Protein AF-A0A0D9P3M1-F1 (afdb_monomer_lite)

Foldseek 3Di:
DDQDDDLVNQLVDEDEDADCVQADDPVVVDDDDVVVVVPPPSCVRHNHYHYHPDDDGQVVVQDPVDRVVLVVCLQCVFVVQLVVQCPDDPDCDNGLVSVVVVCVVPVVPNPPPVDPPSCSSVSSVVNVVVVVPD

Sequence (134 aa):
MPALKGLEGWREIRVGILDPETFRYDESFQNPVPEAIDQIRIRKLAGAYHPDASLRPTSDFNFAKGNPFVEVMVADFQSDLDKYLEGTQNSVICSAKDLETWNTAHAELALPPEYPNQTLIDRSIAVDKSSDIR

Organism: NCBI:txid1291518

Radius of gyration: 22.38 Å; chains: 1; bounding box: 52×44×53 Å

Structure (mmCIF, N/CA/C/O backbone):
data_AF-A0A0D9P3M1-F1
#
_entry.id   AF-A0A0D9P3M1-F1
#
loop_
_atom_site.group_PDB
_atom_site.id
_atom_site.type_symbol
_atom_site.label_atom_id
_atom_site.label_alt_id
_atom_site.label_comp_id
_atom_site.label_asym_id
_atom_site.label_entity_id
_atom_site.label_seq_id
_atom_site.pdbx_PDB_ins_code
_atom_site.Cartn_x
_atom_site.Cartn_y
_atom_site.Cartn_z
_atom_site.occupancy
_atom_site.B_iso_or_equiv
_atom_site.auth_seq_id
_atom_site.auth_comp_id
_atom_site.auth_asym_id
_atom_site.auth_atom_id
_atom_site.pdbx_PDB_model_num
ATOM 1 N N . MET A 1 1 ? 15.190 -27.105 -22.516 1.00 46.97 1 MET A N 1
ATOM 2 C CA . MET A 1 1 ? 16.319 -26.222 -22.882 1.00 46.97 1 MET A CA 1
ATOM 3 C C . MET A 1 1 ? 17.166 -26.012 -21.635 1.00 46.97 1 MET A C 1
ATOM 5 O O . MET A 1 1 ? 16.562 -25.838 -20.580 1.00 46.97 1 MET A O 1
ATOM 9 N N . PRO A 1 2 ? 18.505 -26.101 -21.691 1.00 51.22 2 PRO A N 1
ATOM 10 C CA . PRO A 1 2 ? 19.327 -25.813 -20.523 1.00 51.22 2 PRO A CA 1
ATOM 11 C C . PRO A 1 2 ? 19.279 -24.309 -20.232 1.00 51.22 2 PRO A C 1
ATOM 13 O O . PRO A 1 2 ? 19.404 -23.503 -21.148 1.00 51.22 2 PRO A O 1
ATOM 16 N N . ALA A 1 3 ? 19.076 -23.930 -18.970 1.00 56.12 3 ALA A N 1
ATOM 17 C CA . ALA A 1 3 ? 19.147 -22.535 -18.553 1.00 56.12 3 ALA A CA 1
ATOM 18 C C . ALA A 1 3 ? 20.594 -22.039 -18.709 1.00 56.12 3 ALA A C 1
ATOM 20 O O . ALA A 1 3 ? 21.489 -22.496 -17.991 1.00 56.12 3 ALA A O 1
ATOM 21 N N . LEU A 1 4 ? 20.830 -21.136 -19.661 1.00 56.78 4 LEU A N 1
ATOM 22 C CA . LEU A 1 4 ? 22.131 -20.505 -19.863 1.00 56.78 4 LEU A CA 1
ATOM 23 C C . LEU A 1 4 ? 22.469 -19.650 -18.631 1.00 56.78 4 LEU A C 1
ATOM 25 O O . LEU A 1 4 ? 21.716 -18.752 -18.256 1.00 56.78 4 LEU A O 1
ATOM 29 N N . LYS A 1 5 ? 23.591 -19.953 -17.970 1.00 67.19 5 LYS A N 1
ATOM 30 C CA . LYS A 1 5 ? 24.098 -19.202 -16.810 1.00 67.19 5 LYS A CA 1
ATOM 31 C C . LYS A 1 5 ? 25.158 -18.194 -17.260 1.00 67.19 5 LYS A C 1
ATOM 33 O O . LYS A 1 5 ? 25.987 -18.501 -18.109 1.00 67.19 5 LYS A O 1
ATOM 38 N N . GLY A 1 6 ? 25.182 -17.017 -16.636 1.00 69.06 6 GLY A N 1
ATOM 39 C CA . GLY A 1 6 ? 26.190 -15.984 -16.904 1.00 69.06 6 GLY A CA 1
ATOM 40 C C . GLY A 1 6 ? 25.878 -15.114 -18.129 1.00 69.06 6 GLY A C 1
ATOM 41 O O . GLY A 1 6 ? 24.731 -15.019 -18.553 1.00 69.06 6 GLY A O 1
ATOM 42 N N . LEU A 1 7 ? 26.898 -14.442 -18.677 1.00 64.94 7 LEU A N 1
ATOM 43 C CA . LEU A 1 7 ? 26.778 -13.441 -19.756 1.00 64.94 7 LEU A CA 1
ATOM 44 C C . LEU A 1 7 ? 26.073 -13.948 -21.026 1.00 64.94 7 LEU A C 1
ATOM 46 O O . LEU A 1 7 ? 25.471 -13.149 -21.737 1.00 64.94 7 LEU A O 1
ATOM 50 N N . GLU A 1 8 ? 26.134 -15.248 -21.317 1.00 71.44 8 GLU A N 1
ATOM 51 C CA . GLU A 1 8 ? 25.485 -15.828 -22.500 1.00 71.44 8 GLU A CA 1
ATOM 52 C C . GLU A 1 8 ? 23.958 -15.818 -22.396 1.00 71.44 8 GLU A C 1
ATOM 54 O O . GLU A 1 8 ? 23.292 -15.477 -23.369 1.00 71.44 8 GLU A O 1
ATOM 59 N N . GLY A 1 9 ? 23.397 -16.069 -21.206 1.00 73.50 9 GLY A N 1
ATOM 60 C CA . GLY A 1 9 ? 21.946 -16.025 -20.994 1.00 73.50 9 GLY A CA 1
ATOM 61 C C . GLY A 1 9 ? 21.353 -14.621 -21.152 1.00 73.50 9 GLY A C 1
ATOM 62 O O . GLY A 1 9 ? 20.211 -14.472 -21.571 1.00 73.50 9 GLY A O 1
ATOM 63 N N . TRP A 1 10 ? 22.140 -13.570 -20.899 1.00 74.31 10 TRP A N 1
ATOM 64 C CA . TRP A 1 10 ? 21.693 -12.182 -21.071 1.00 74.31 10 TRP A CA 1
ATOM 65 C C . TRP A 1 10 ? 21.553 -11.758 -22.539 1.00 74.31 10 TRP A C 1
ATOM 67 O O . TRP A 1 10 ? 20.766 -10.860 -22.843 1.00 74.31 10 TRP A O 1
ATOM 77 N N . ARG A 1 11 ? 22.264 -12.420 -23.463 1.00 74.75 11 ARG A N 1
ATOM 78 C CA . ARG A 1 11 ? 22.211 -12.106 -24.902 1.00 74.75 11 ARG A CA 1
ATOM 79 C C . ARG A 1 11 ? 20.896 -12.516 -25.562 1.00 74.75 11 ARG A C 1
ATOM 81 O O . ARG A 1 11 ? 20.576 -12.002 -26.628 1.00 74.75 11 ARG A O 1
ATOM 88 N N . GLU A 1 12 ? 20.133 -13.407 -24.939 1.00 79.56 12 GLU A N 1
ATOM 89 C CA . GLU A 1 12 ? 18.802 -13.802 -25.413 1.00 79.56 12 GLU A CA 1
ATOM 90 C C . GLU A 1 12 ? 17.692 -12.897 -24.853 1.00 79.56 12 GLU A C 1
ATOM 92 O O . GLU A 1 12 ? 16.583 -12.860 -25.388 1.00 79.56 12 GLU A O 1
ATOM 97 N N . ILE A 1 13 ? 17.990 -12.123 -23.804 1.00 80.00 13 ILE A N 1
ATOM 98 C CA . ILE A 1 13 ? 17.027 -11.244 -23.143 1.00 80.00 13 ILE A CA 1
ATOM 99 C C . ILE A 1 13 ? 16.946 -9.914 -23.891 1.00 80.00 13 ILE A C 1
ATOM 101 O O . ILE A 1 13 ? 17.953 -9.255 -24.173 1.00 80.00 13 ILE A O 1
ATOM 105 N N . ARG A 1 14 ? 15.711 -9.493 -24.168 1.00 81.38 14 ARG A N 1
ATOM 106 C CA . ARG A 1 14 ? 15.396 -8.146 -24.645 1.00 81.38 14 ARG A CA 1
ATOM 107 C C . ARG A 1 14 ? 14.891 -7.328 -23.472 1.00 81.38 14 ARG A C 1
ATOM 109 O O . ARG A 1 14 ? 13.960 -7.747 -22.791 1.00 81.38 14 ARG A O 1
ATOM 116 N N . VAL A 1 15 ? 15.505 -6.175 -23.250 1.00 80.50 15 VAL A N 1
ATOM 117 C CA . VAL A 1 15 ? 15.136 -5.270 -22.162 1.00 80.50 15 VAL A CA 1
ATOM 118 C C . VAL A 1 15 ? 14.534 -4.013 -22.768 1.00 80.50 15 VAL A C 1
ATOM 120 O O . VAL A 1 15 ? 15.187 -3.321 -23.549 1.00 80.50 15 VAL A O 1
ATOM 123 N N . GLY A 1 16 ? 13.284 -3.737 -22.409 1.00 79.19 16 GLY A N 1
ATOM 124 C CA . GLY A 1 16 ? 12.684 -2.417 -22.559 1.00 79.19 16 GLY A CA 1
ATOM 125 C C . GLY A 1 16 ? 12.855 -1.649 -21.257 1.00 79.19 16 GLY A C 1
ATOM 126 O O . GLY A 1 16 ? 12.628 -2.219 -20.189 1.00 79.19 16 GLY A O 1
ATOM 127 N N . ILE A 1 17 ? 13.267 -0.389 -21.338 1.00 77.31 17 ILE A N 1
ATOM 128 C CA . ILE A 1 17 ? 13.195 0.522 -20.193 1.00 77.31 17 ILE A CA 1
ATOM 129 C C . ILE A 1 17 ? 12.002 1.454 -20.369 1.00 77.31 17 ILE A C 1
ATOM 131 O O . ILE A 1 17 ? 11.644 1.813 -21.490 1.00 77.31 17 ILE A O 1
ATOM 135 N N . LEU A 1 18 ? 11.388 1.819 -19.253 1.00 76.31 18 LEU A N 1
ATOM 136 C CA . LEU A 1 18 ? 10.368 2.854 -19.215 1.00 76.31 18 LEU A CA 1
ATOM 137 C C . LEU A 1 18 ? 11.043 4.197 -18.969 1.00 76.31 18 LEU A C 1
ATOM 139 O O . LEU A 1 18 ? 12.057 4.253 -18.272 1.00 76.31 18 LEU A O 1
ATOM 143 N N . ASP A 1 19 ? 10.475 5.253 -19.542 1.00 73.69 19 ASP A N 1
ATOM 144 C CA . ASP A 1 19 ? 10.887 6.618 -19.234 1.00 73.69 19 ASP A CA 1
ATOM 145 C C . ASP A 1 19 ? 10.606 6.894 -17.743 1.00 73.69 19 ASP A C 1
ATOM 147 O O . ASP A 1 19 ? 9.440 6.835 -17.334 1.00 73.69 19 ASP A O 1
ATOM 151 N N . PRO A 1 20 ? 11.637 7.161 -16.921 1.00 71.31 20 PRO A N 1
ATOM 152 C CA . PRO A 1 20 ? 11.475 7.374 -15.488 1.00 71.31 20 PRO A CA 1
ATOM 153 C C . PRO A 1 20 ? 10.695 8.650 -15.153 1.00 71.31 20 PRO A C 1
ATOM 155 O O . PRO A 1 20 ? 10.141 8.732 -14.061 1.00 71.31 20 PRO A O 1
ATOM 158 N N . GLU A 1 21 ? 10.596 9.620 -16.066 1.00 73.19 21 GLU A N 1
ATOM 159 C CA . GLU A 1 21 ? 9.764 10.810 -15.855 1.00 73.19 21 GLU A CA 1
ATOM 160 C C . GLU A 1 21 ? 8.285 10.527 -16.131 1.00 73.19 21 GLU A C 1
ATOM 162 O O . GLU A 1 21 ? 7.405 11.040 -15.438 1.00 73.19 21 GLU A O 1
ATOM 167 N N . THR A 1 22 ? 8.002 9.666 -17.111 1.00 73.06 22 THR A N 1
ATOM 168 C CA . THR A 1 22 ? 6.633 9.273 -17.475 1.00 73.06 22 THR A CA 1
ATOM 169 C C . THR A 1 22 ? 6.074 8.186 -16.547 1.00 73.06 22 THR A C 1
ATOM 171 O O . THR A 1 22 ? 4.902 8.228 -16.171 1.00 73.06 22 THR A O 1
ATOM 174 N N . PHE A 1 23 ? 6.893 7.207 -16.158 1.00 75.00 23 PHE A N 1
ATOM 175 C CA . PHE A 1 23 ? 6.496 6.031 -15.374 1.00 75.00 23 PHE A CA 1
ATOM 176 C C . PHE A 1 23 ? 7.059 6.083 -13.953 1.00 75.00 23 PHE A C 1
ATOM 178 O O . PHE A 1 23 ? 7.787 5.190 -13.515 1.00 75.00 23 PHE A O 1
ATOM 185 N N . ARG A 1 24 ? 6.689 7.134 -13.220 1.00 73.19 24 ARG A N 1
ATOM 186 C CA . ARG A 1 24 ? 7.020 7.320 -11.803 1.00 73.19 24 ARG A CA 1
ATOM 187 C C . ARG A 1 24 ? 5.804 7.097 -10.909 1.00 73.19 24 ARG A C 1
ATOM 189 O O . ARG A 1 24 ? 4.681 7.448 -11.271 1.00 73.19 24 ARG A O 1
ATOM 196 N N . TYR A 1 25 ? 6.037 6.522 -9.731 1.00 72.94 25 TYR A N 1
ATOM 197 C CA . TYR A 1 25 ? 5.054 6.552 -8.648 1.00 72.94 25 TYR A CA 1
ATOM 198 C C . TYR A 1 25 ? 4.851 7.991 -8.151 1.00 72.94 25 TYR A C 1
ATOM 200 O O . TYR A 1 25 ? 5.632 8.889 -8.465 1.00 72.94 25 TYR A O 1
ATOM 208 N N . ASP A 1 26 ? 3.817 8.218 -7.347 1.00 74.44 26 ASP A N 1
ATOM 209 C CA . ASP A 1 26 ? 3.688 9.487 -6.631 1.00 74.44 26 ASP A CA 1
ATOM 210 C C . ASP A 1 26 ? 4.923 9.729 -5.741 1.00 74.44 26 ASP A C 1
ATOM 212 O O . ASP A 1 26 ? 5.482 8.781 -5.180 1.00 74.44 26 ASP A O 1
ATOM 216 N N . GLU A 1 27 ? 5.371 10.983 -5.638 1.00 75.50 27 GLU A N 1
ATOM 217 C CA . GLU A 1 27 ? 6.570 11.356 -4.874 1.00 75.50 27 GLU A CA 1
ATOM 218 C C . GLU A 1 27 ? 6.459 10.956 -3.397 1.00 75.50 27 GLU A C 1
ATOM 220 O O . GLU A 1 27 ? 7.463 10.601 -2.785 1.00 75.50 27 GLU A O 1
ATOM 225 N N . SER A 1 28 ? 5.245 10.910 -2.840 1.00 73.94 28 SER A N 1
ATOM 226 C CA . SER A 1 28 ? 5.012 10.460 -1.462 1.00 73.94 28 SER A CA 1
ATOM 227 C C . SER A 1 28 ? 5.378 8.992 -1.210 1.00 73.94 28 SER A C 1
ATOM 229 O O . SER A 1 28 ? 5.626 8.621 -0.063 1.00 73.94 28 SER A O 1
ATOM 231 N N . PHE A 1 29 ? 5.457 8.157 -2.253 1.00 73.38 29 PHE A N 1
ATOM 232 C CA . PHE A 1 29 ? 5.862 6.749 -2.156 1.00 73.38 29 PHE A CA 1
ATOM 233 C C . PHE A 1 29 ? 7.331 6.516 -2.512 1.00 73.38 29 PHE A C 1
ATOM 235 O O . PHE A 1 29 ? 7.776 5.367 -2.566 1.00 73.38 29 PHE A O 1
ATOM 242 N N . GLN A 1 30 ? 8.090 7.574 -2.793 1.00 77.38 30 GLN A N 1
ATOM 243 C CA . GLN A 1 30 ? 9.448 7.448 -3.293 1.00 77.38 30 GLN A CA 1
ATOM 244 C C . GLN A 1 30 ? 10.450 8.178 -2.411 1.00 77.38 30 GLN A C 1
ATOM 246 O O . GLN A 1 30 ? 10.229 9.291 -1.950 1.00 77.38 30 GLN A O 1
ATOM 251 N N . ASN A 1 31 ? 11.615 7.558 -2.252 1.00 81.25 31 ASN A N 1
ATOM 252 C CA . ASN A 1 31 ? 12.823 8.249 -1.834 1.00 81.25 31 ASN A CA 1
ATOM 253 C C . ASN A 1 31 ? 13.864 8.068 -2.948 1.00 81.25 31 ASN A C 1
ATOM 255 O O . ASN A 1 31 ? 14.562 7.048 -2.956 1.00 81.25 31 ASN A O 1
ATOM 259 N N . PRO A 1 32 ? 13.899 8.963 -3.954 1.00 71.00 32 PRO A N 1
ATOM 260 C CA . PRO A 1 32 ? 14.758 8.786 -5.114 1.00 71.00 32 PRO A CA 1
ATOM 261 C C . PRO A 1 32 ? 16.230 8.791 -4.697 1.00 71.00 32 PRO A C 1
ATOM 263 O O . PRO A 1 32 ? 16.673 9.635 -3.922 1.00 71.00 32 PRO A O 1
ATOM 266 N N . VAL A 1 33 ? 16.994 7.847 -5.246 1.00 82.12 33 VAL A N 1
ATOM 267 C CA . VAL A 1 33 ? 18.449 7.758 -5.070 1.00 82.12 33 VAL A CA 1
ATOM 268 C C . VAL A 1 33 ? 19.089 8.033 -6.432 1.00 82.12 33 VAL A C 1
ATOM 270 O O . VAL A 1 33 ? 19.163 7.108 -7.250 1.00 82.12 33 VAL A O 1
ATOM 273 N N . PRO A 1 34 ? 19.511 9.281 -6.720 1.00 74.19 34 PRO A N 1
ATOM 274 C CA . PRO A 1 34 ? 20.015 9.676 -8.038 1.00 74.19 34 PRO A CA 1
ATOM 275 C C . PRO A 1 34 ? 21.147 8.777 -8.540 1.00 74.19 34 PRO A C 1
ATOM 277 O O . PRO A 1 34 ? 21.153 8.350 -9.692 1.00 74.19 34 PRO A O 1
ATOM 280 N N . GLU A 1 35 ? 22.052 8.377 -7.646 1.00 76.38 35 GLU A N 1
ATOM 281 C CA . GLU A 1 35 ? 23.187 7.519 -7.974 1.00 76.38 35 GLU A CA 1
ATOM 282 C C . GLU A 1 35 ? 22.753 6.115 -8.409 1.00 76.38 35 GLU A C 1
ATOM 284 O O . GLU A 1 35 ? 23.432 5.486 -9.221 1.00 76.38 35 GLU A O 1
ATOM 289 N N . ALA A 1 36 ? 21.639 5.605 -7.875 1.00 71.75 36 ALA A N 1
ATOM 290 C CA . ALA A 1 36 ? 21.092 4.307 -8.258 1.00 71.75 36 ALA A CA 1
ATOM 291 C C . ALA A 1 36 ? 20.390 4.377 -9.620 1.00 71.75 36 ALA A C 1
ATOM 293 O O . ALA A 1 36 ? 20.525 3.448 -10.418 1.00 71.75 36 ALA A O 1
ATOM 294 N N . ILE A 1 37 ? 19.703 5.489 -9.900 1.00 68.69 37 ILE A N 1
ATOM 295 C CA . ILE A 1 37 ? 19.045 5.761 -11.186 1.00 68.69 37 ILE A CA 1
ATOM 296 C C . ILE A 1 37 ? 20.100 5.839 -12.302 1.00 68.69 37 ILE A C 1
ATOM 298 O O . ILE A 1 37 ? 19.977 5.153 -13.320 1.00 68.69 37 ILE A O 1
ATOM 302 N N . ASP A 1 38 ? 21.204 6.551 -12.063 1.00 67.50 38 ASP A N 1
ATOM 303 C CA . ASP A 1 38 ? 22.323 6.667 -13.008 1.00 67.50 38 ASP A CA 1
ATOM 304 C C . ASP A 1 38 ? 23.083 5.343 -13.220 1.00 67.50 38 ASP A C 1
ATOM 306 O O . ASP A 1 38 ? 23.691 5.103 -14.271 1.00 67.50 38 ASP A O 1
ATOM 310 N N . GLN A 1 39 ? 23.064 4.448 -12.227 1.00 67.31 39 GLN A N 1
ATOM 311 C CA . GLN A 1 39 ? 23.778 3.170 -12.259 1.00 67.31 39 GLN A CA 1
ATOM 312 C C . GLN A 1 39 ? 23.013 2.020 -12.915 1.00 67.31 39 GLN A C 1
ATOM 314 O O . GLN A 1 39 ? 23.558 0.910 -12.957 1.00 67.31 39 GLN A O 1
ATOM 319 N N . ILE A 1 40 ? 21.820 2.240 -13.482 1.00 64.69 40 ILE A N 1
ATOM 320 C CA . ILE A 1 40 ? 21.090 1.214 -14.246 1.00 64.69 40 ILE A CA 1
ATOM 321 C C . ILE A 1 40 ? 21.888 0.865 -15.522 1.00 64.69 40 ILE A C 1
ATOM 323 O O . ILE A 1 40 ? 21.676 1.343 -16.633 1.00 64.69 40 ILE A O 1
ATOM 327 N N . ARG A 1 41 ? 22.876 -0.018 -15.346 1.00 54.38 41 ARG A N 1
ATOM 328 C CA . ARG A 1 41 ? 23.892 -0.447 -16.320 1.00 54.38 41 ARG A CA 1
ATOM 329 C C . ARG A 1 41 ? 23.444 -1.642 -17.170 1.00 54.38 41 ARG A C 1
ATOM 331 O O . ARG A 1 41 ? 24.266 -2.251 -17.855 1.00 54.38 41 ARG A O 1
ATOM 338 N N . ILE A 1 42 ? 22.149 -1.969 -17.166 1.00 60.84 42 ILE A N 1
ATOM 339 C CA . ILE A 1 42 ? 21.580 -3.133 -17.873 1.00 60.84 42 ILE A CA 1
ATOM 340 C C . ILE A 1 42 ? 21.753 -3.016 -19.399 1.00 60.84 42 ILE A C 1
ATOM 342 O O . ILE A 1 42 ? 21.884 -4.032 -20.083 1.00 60.84 42 ILE A O 1
ATOM 346 N N . ARG A 1 43 ? 21.893 -1.789 -19.928 1.00 59.88 43 ARG A N 1
ATOM 347 C CA . ARG A 1 43 ? 22.161 -1.513 -21.352 1.00 59.88 43 ARG A CA 1
ATOM 348 C C . ARG A 1 43 ? 23.324 -2.320 -21.939 1.00 59.88 43 ARG A C 1
ATOM 350 O O . ARG A 1 43 ? 23.301 -2.630 -23.122 1.00 59.88 43 ARG A O 1
ATOM 357 N N . LYS A 1 44 ? 24.350 -2.643 -21.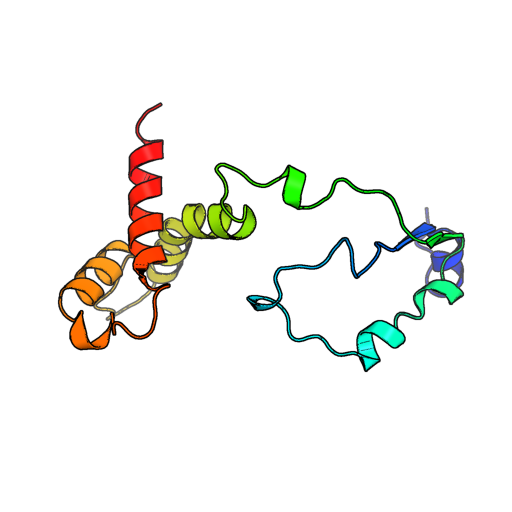142 1.00 60.94 44 LYS A N 1
ATOM 358 C CA . LYS A 1 44 ? 25.549 -3.356 -21.621 1.00 60.94 44 LYS A CA 1
ATOM 359 C C . LYS A 1 44 ? 25.409 -4.881 -21.624 1.00 60.94 44 LYS A C 1
ATOM 361 O O . LYS A 1 44 ? 26.274 -5.548 -22.183 1.00 60.94 44 LYS A O 1
ATOM 366 N N . LEU A 1 45 ? 24.379 -5.420 -20.973 1.00 63.62 45 LEU A N 1
ATOM 367 C CA . LEU A 1 45 ? 24.210 -6.861 -20.769 1.00 63.62 45 LEU A CA 1
ATOM 368 C C . LEU A 1 45 ? 23.157 -7.465 -21.705 1.00 63.62 45 LEU A C 1
ATOM 370 O O . LEU A 1 45 ? 23.333 -8.595 -22.149 1.00 63.62 45 LEU A O 1
ATOM 374 N N . ALA A 1 46 ? 22.095 -6.723 -22.022 1.00 67.38 46 ALA A N 1
ATOM 375 C CA . ALA A 1 46 ? 20.994 -7.217 -22.845 1.00 67.38 46 ALA A CA 1
ATOM 376 C C . ALA A 1 46 ? 21.392 -7.421 -24.318 1.00 67.38 46 ALA A C 1
ATOM 378 O O . ALA A 1 46 ? 22.125 -6.612 -24.892 1.00 67.38 46 ALA A O 1
ATOM 379 N N . GLY A 1 47 ? 20.850 -8.463 -24.954 1.00 63.22 47 GLY A N 1
ATOM 380 C CA . GLY A 1 47 ? 21.011 -8.694 -26.395 1.00 63.22 47 GLY A CA 1
ATOM 381 C C . GLY A 1 47 ? 20.323 -7.639 -27.264 1.00 63.22 47 GLY A C 1
ATOM 382 O O . GLY A 1 47 ? 20.794 -7.332 -28.357 1.00 63.22 47 GLY A O 1
ATOM 383 N N . ALA A 1 48 ? 19.236 -7.048 -26.762 1.00 71.19 48 ALA A N 1
ATOM 384 C CA . ALA A 1 48 ? 18.606 -5.867 -27.340 1.00 71.19 48 ALA A CA 1
ATOM 385 C C . ALA A 1 48 ? 18.117 -4.930 -26.231 1.00 71.19 48 ALA A C 1
ATOM 387 O O . ALA A 1 48 ? 17.548 -5.376 -25.232 1.00 71.19 48 ALA A O 1
ATOM 388 N N . TYR A 1 49 ? 18.335 -3.632 -26.435 1.00 72.56 49 TYR A N 1
ATOM 389 C CA . TYR A 1 49 ? 17.947 -2.569 -25.518 1.00 72.56 49 TYR A CA 1
ATOM 390 C C . TYR A 1 49 ? 17.004 -1.606 -26.233 1.00 72.56 49 TYR A C 1
ATOM 392 O O . TYR A 1 49 ? 17.389 -0.990 -27.229 1.00 72.56 49 TYR A O 1
ATOM 400 N N . HIS A 1 50 ? 15.786 -1.484 -25.720 1.00 78.62 50 HIS A N 1
ATOM 401 C CA . HIS A 1 50 ? 14.764 -0.597 -26.256 1.00 78.62 50 HIS A CA 1
ATOM 402 C C . HIS A 1 50 ? 14.515 0.531 -25.249 1.00 78.62 50 HIS A C 1
ATOM 404 O O . HIS A 1 50 ? 13.908 0.273 -24.205 1.00 78.62 50 HIS A O 1
ATOM 410 N N . PRO A 1 51 ? 15.022 1.752 -25.506 1.00 72.44 51 PRO A N 1
ATOM 411 C CA . PRO A 1 51 ? 14.637 2.903 -24.706 1.00 72.44 51 PRO A CA 1
ATOM 412 C C . PRO A 1 51 ? 13.150 3.214 -24.914 1.00 72.44 51 PRO A C 1
ATOM 414 O O . PRO A 1 51 ? 12.605 2.914 -25.978 1.00 72.44 51 PRO A O 1
ATOM 417 N N . ASP A 1 52 ? 12.528 3.804 -23.897 1.00 70.31 52 ASP A N 1
ATOM 418 C CA . ASP A 1 52 ? 11.192 4.405 -23.963 1.00 70.31 52 ASP A CA 1
ATOM 419 C C . ASP A 1 52 ? 10.112 3.444 -24.473 1.00 70.31 52 ASP A C 1
ATOM 421 O O . ASP A 1 52 ? 9.332 3.744 -25.382 1.00 70.31 52 ASP A O 1
ATOM 425 N N . ALA A 1 53 ? 10.073 2.244 -23.889 1.00 78.88 53 ALA A N 1
ATOM 426 C CA . ALA A 1 53 ? 9.031 1.277 -24.189 1.00 78.88 53 ALA A CA 1
ATOM 427 C C . ALA A 1 53 ? 7.656 1.896 -23.891 1.00 78.88 53 ALA A C 1
ATOM 429 O O . ALA A 1 53 ? 7.345 2.262 -22.759 1.00 78.88 53 ALA A O 1
ATOM 430 N N . SER A 1 54 ? 6.828 2.015 -24.929 1.00 78.56 54 SER A N 1
ATOM 431 C CA . SER A 1 54 ? 5.495 2.593 -24.800 1.00 78.56 54 SER A CA 1
ATOM 432 C C . SER A 1 54 ? 4.574 1.606 -24.083 1.00 78.56 54 SER A C 1
ATOM 434 O O . SER A 1 54 ? 4.156 0.595 -24.650 1.00 78.56 54 SER A O 1
ATOM 436 N N . LEU A 1 55 ? 4.279 1.898 -22.819 1.00 80.94 55 LEU A N 1
ATOM 437 C CA . LEU A 1 55 ? 3.205 1.269 -22.056 1.00 80.94 55 LEU A CA 1
ATOM 438 C C . LEU A 1 55 ? 2.051 2.257 -21.863 1.00 80.94 55 LEU A C 1
ATOM 440 O O . LEU A 1 55 ? 2.192 3.461 -22.077 1.00 80.94 55 LEU A O 1
ATOM 444 N N . ARG A 1 56 ? 0.893 1.742 -21.440 1.00 81.81 56 ARG A N 1
ATOM 445 C CA . ARG A 1 56 ? -0.223 2.596 -21.022 1.00 81.81 56 ARG A CA 1
ATOM 446 C C . ARG A 1 56 ? 0.183 3.389 -19.770 1.00 81.81 56 ARG A C 1
ATOM 448 O O . ARG A 1 56 ? 0.725 2.772 -18.850 1.00 81.81 56 ARG A O 1
ATOM 455 N N . PRO A 1 57 ? -0.059 4.709 -19.713 1.00 75.75 57 PRO A N 1
ATOM 456 C CA . PRO A 1 57 ? 0.295 5.518 -18.550 1.00 75.75 57 PRO A CA 1
ATOM 457 C C . PRO A 1 57 ? -0.524 5.092 -17.326 1.00 75.75 57 PRO A C 1
ATOM 459 O O . PRO A 1 57 ? -1.647 4.613 -17.457 1.00 75.75 57 PRO A O 1
ATOM 462 N N . THR A 1 58 ? 0.007 5.295 -16.119 1.00 72.31 58 THR A N 1
ATOM 463 C CA . THR A 1 58 ? -0.678 4.942 -14.857 1.00 72.31 58 THR A CA 1
ATOM 464 C C . THR A 1 58 ? -2.050 5.608 -14.723 1.00 72.31 58 THR A C 1
ATOM 466 O O . THR A 1 58 ? -2.976 5.008 -14.183 1.00 72.31 58 THR A O 1
ATOM 469 N N . SER A 1 59 ? -2.212 6.800 -15.304 1.00 75.12 59 SER A N 1
ATOM 470 C CA . SER A 1 59 ? -3.478 7.535 -15.366 1.00 75.12 59 SER A CA 1
ATOM 471 C C . SER A 1 59 ? -4.626 6.757 -16.008 1.00 75.12 59 SER A C 1
ATOM 473 O O . SER A 1 59 ? -5.780 6.974 -15.643 1.00 75.12 59 SER A O 1
ATOM 475 N N . ASP A 1 60 ? -4.328 5.843 -16.936 1.00 78.12 60 ASP A N 1
ATOM 476 C CA . ASP A 1 60 ? -5.330 5.000 -17.597 1.00 78.12 60 ASP A CA 1
ATOM 477 C C . ASP A 1 60 ? -6.024 4.030 -16.632 1.00 78.12 60 ASP A C 1
ATOM 479 O O . ASP A 1 60 ? -7.076 3.478 -16.957 1.00 78.12 60 ASP A O 1
ATOM 483 N N . PHE A 1 61 ? -5.425 3.808 -15.463 1.00 76.31 61 PHE A N 1
ATOM 484 C CA . PHE A 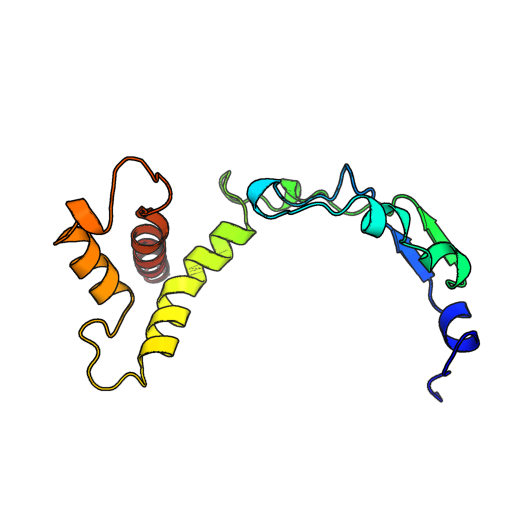1 61 ? -5.906 2.898 -14.432 1.00 76.31 61 PHE A CA 1
ATOM 485 C C . PHE A 1 61 ? -6.527 3.637 -13.239 1.00 76.31 61 PHE A C 1
ATOM 487 O O . PHE A 1 61 ? -6.902 2.999 -12.260 1.00 76.31 61 PHE A O 1
ATOM 494 N N . ASN A 1 62 ? -6.661 4.967 -13.295 1.00 74.12 62 ASN A N 1
ATOM 495 C CA . ASN A 1 62 ? -7.290 5.739 -12.226 1.00 74.12 62 ASN A CA 1
ATOM 496 C C . ASN A 1 62 ? -8.805 5.474 -12.188 1.00 74.12 62 ASN A C 1
ATOM 498 O O . ASN A 1 62 ? -9.558 5.963 -13.033 1.00 74.12 62 ASN A O 1
ATOM 502 N N . PHE A 1 63 ? -9.273 4.738 -11.179 1.00 65.94 63 PHE A N 1
ATOM 503 C CA . PHE A 1 63 ? -10.701 4.526 -10.933 1.00 65.94 63 PHE A CA 1
ATOM 504 C C . PHE A 1 63 ? -11.267 5.666 -10.076 1.00 65.94 63 PHE A C 1
ATOM 506 O O . PHE A 1 63 ? -10.681 6.052 -9.070 1.00 65.94 63 PHE A O 1
ATOM 513 N N . ALA A 1 64 ? -12.408 6.235 -10.482 1.00 63.25 64 ALA A N 1
ATOM 514 C CA . ALA A 1 64 ? -13.171 7.229 -9.708 1.00 63.25 64 ALA A CA 1
ATOM 515 C C . ALA A 1 64 ? -12.385 8.465 -9.193 1.00 63.25 64 ALA A C 1
ATOM 517 O O . ALA A 1 64 ? -12.824 9.112 -8.246 1.00 63.25 64 ALA A O 1
ATOM 518 N N . LYS A 1 65 ? -11.278 8.845 -9.858 1.00 60.34 65 LYS A N 1
ATOM 519 C CA . LYS A 1 65 ? -10.332 9.920 -9.467 1.00 60.34 65 LYS A CA 1
ATOM 520 C C . LYS A 1 65 ? -9.419 9.595 -8.268 1.00 60.34 65 LYS A C 1
ATOM 522 O O . LYS A 1 65 ? -8.713 10.490 -7.811 1.00 60.34 65 LYS A O 1
ATOM 527 N N . GLY A 1 66 ? -9.407 8.353 -7.785 1.00 67.94 66 GLY A N 1
ATOM 528 C CA . GLY A 1 66 ? -8.483 7.871 -6.755 1.00 67.94 66 GLY A CA 1
ATOM 529 C C . GLY A 1 66 ? -7.236 7.204 -7.343 1.00 67.94 66 GLY A C 1
ATOM 530 O O . GLY A 1 66 ? -7.223 6.795 -8.507 1.00 67.94 66 GLY A O 1
ATOM 531 N N . ASN A 1 67 ? -6.181 7.089 -6.533 1.00 76.44 67 ASN A N 1
ATOM 532 C CA . ASN A 1 67 ? -5.002 6.296 -6.876 1.00 76.44 67 ASN A CA 1
ATOM 533 C C . ASN A 1 67 ? -5.366 4.801 -6.761 1.00 76.44 67 ASN A C 1
ATOM 535 O O . ASN A 1 67 ? -5.652 4.354 -5.650 1.00 76.44 67 ASN A O 1
ATOM 539 N N . PRO A 1 68 ? -5.331 4.011 -7.853 1.00 78.44 68 PRO A N 1
ATOM 540 C CA . PRO A 1 68 ? -5.799 2.623 -7.851 1.00 78.44 68 PRO A CA 1
ATOM 541 C C . PRO A 1 68 ? -5.035 1.729 -6.873 1.00 78.44 68 PRO A C 1
ATOM 543 O O . PRO A 1 68 ? -5.601 0.780 -6.342 1.00 78.44 68 PRO A O 1
ATOM 546 N N . PHE A 1 69 ? -3.769 2.043 -6.593 1.00 78.81 69 PHE A N 1
ATOM 547 C CA . PHE A 1 69 ? -2.991 1.330 -5.588 1.00 78.81 69 PHE A CA 1
ATO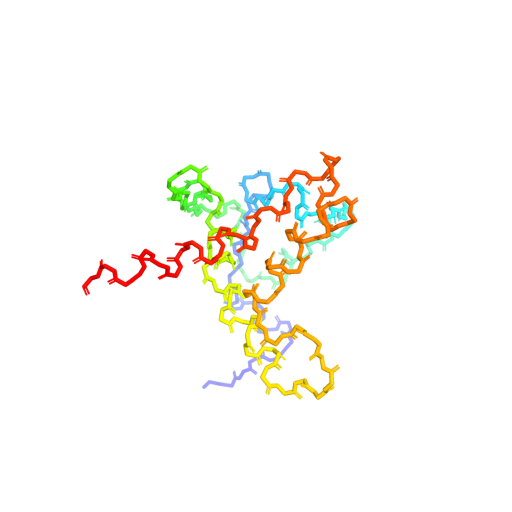M 548 C C . PHE A 1 69 ? -3.571 1.538 -4.183 1.00 78.81 69 PHE A C 1
ATOM 550 O O . PHE A 1 69 ? -3.739 0.581 -3.434 1.00 78.81 69 PHE A O 1
ATOM 557 N N . VAL A 1 70 ? -3.948 2.777 -3.851 1.00 80.25 70 VAL A N 1
ATOM 558 C CA . VAL A 1 70 ? -4.609 3.102 -2.578 1.00 80.25 70 VAL A CA 1
ATOM 559 C C . VAL A 1 70 ? -5.988 2.452 -2.500 1.00 80.25 70 VAL A C 1
ATOM 561 O O . VAL A 1 70 ? -6.351 1.957 -1.442 1.00 80.25 70 VAL A O 1
ATOM 564 N N . GLU A 1 71 ? -6.735 2.403 -3.604 1.00 82.75 71 GLU A N 1
ATOM 565 C CA . GLU A 1 71 ? -8.043 1.735 -3.648 1.00 82.75 71 GLU A CA 1
ATOM 566 C C . GLU A 1 71 ? -7.952 0.246 -3.313 1.00 82.75 71 GLU A C 1
ATOM 568 O O . GLU A 1 71 ? -8.712 -0.234 -2.476 1.00 82.75 71 GLU A O 1
ATOM 573 N N . VAL A 1 72 ? -7.006 -0.470 -3.930 1.00 84.38 72 VAL A N 1
ATOM 574 C CA . VAL A 1 72 ? -6.784 -1.896 -3.652 1.00 84.38 72 VAL A CA 1
ATOM 575 C C . VAL A 1 72 ? -6.341 -2.093 -2.206 1.00 84.38 72 VAL A C 1
ATOM 577 O O . VAL A 1 72 ? -6.931 -2.902 -1.501 1.00 84.38 72 VAL A O 1
ATOM 580 N N . MET A 1 73 ? -5.375 -1.298 -1.728 1.00 85.69 73 MET A N 1
ATOM 581 C CA . MET A 1 73 ? -4.938 -1.380 -0.332 1.00 85.69 73 MET A CA 1
ATOM 582 C C . MET A 1 73 ? -6.092 -1.158 0.647 1.00 85.69 73 MET A C 1
ATOM 584 O O . MET A 1 73 ? -6.215 -1.902 1.609 1.00 85.69 73 MET A O 1
ATOM 588 N N . VAL A 1 74 ? -6.942 -0.153 0.416 1.00 87.00 74 VAL A N 1
ATOM 589 C CA . VAL A 1 74 ? -8.098 0.134 1.278 1.00 87.00 74 VAL A CA 1
ATOM 590 C C . VAL A 1 74 ? -9.116 -1.003 1.244 1.00 87.00 74 VAL A C 1
ATOM 592 O O . VAL A 1 74 ? -9.678 -1.320 2.287 1.00 87.00 74 VAL A O 1
ATOM 595 N N . ALA A 1 75 ? -9.360 -1.607 0.079 1.00 86.56 75 ALA A N 1
ATOM 596 C CA . ALA A 1 75 ? -10.299 -2.718 -0.054 1.00 86.56 75 ALA A CA 1
ATOM 597 C C . ALA A 1 75 ? -9.831 -3.974 0.703 1.00 86.56 75 ALA A C 1
ATOM 599 O O . ALA A 1 75 ? -10.646 -4.632 1.343 1.00 86.56 75 ALA A O 1
ATOM 600 N N . ASP A 1 76 ? -8.530 -4.269 0.676 1.00 90.00 76 ASP A N 1
ATOM 601 C CA . ASP A 1 76 ? -7.970 -5.467 1.314 1.00 90.00 76 ASP A CA 1
ATOM 602 C C . ASP A 1 76 ? -7.673 -5.261 2.815 1.00 90.00 76 ASP A C 1
ATOM 604 O O . ASP A 1 76 ? -7.647 -6.222 3.589 1.00 90.00 76 ASP A O 1
ATOM 608 N N . PHE A 1 77 ? -7.495 -4.006 3.255 1.00 90.19 77 PHE A N 1
ATOM 609 C CA . PHE A 1 77 ? -6.972 -3.665 4.584 1.00 90.19 77 PHE A CA 1
ATOM 610 C C . PHE A 1 77 ? -7.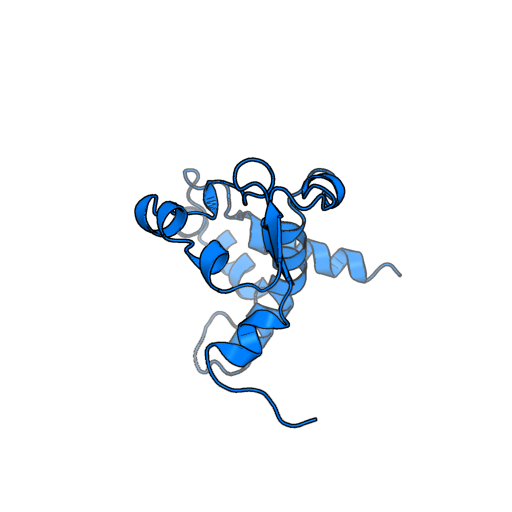739 -4.297 5.749 1.00 90.19 77 PHE A C 1
ATOM 612 O O . PHE A 1 77 ? -7.109 -4.810 6.672 1.00 90.19 77 PHE A O 1
ATOM 619 N N . GLN A 1 78 ? -9.076 -4.269 5.731 1.00 90.75 78 GLN A N 1
ATOM 620 C CA . GLN A 1 78 ? -9.879 -4.838 6.819 1.00 90.75 78 GLN A CA 1
ATOM 621 C C . GLN A 1 78 ? -9.606 -6.338 6.966 1.00 90.75 78 GLN A C 1
ATOM 623 O O . GLN A 1 78 ? -9.265 -6.797 8.053 1.00 90.75 78 GLN A O 1
ATOM 628 N N . SER A 1 79 ? -9.702 -7.087 5.863 1.00 91.31 79 SER A N 1
ATOM 629 C CA . SER A 1 79 ? -9.473 -8.534 5.859 1.00 91.31 79 SER A CA 1
ATOM 630 C C . SER A 1 79 ? -8.045 -8.878 6.287 1.00 91.31 79 SER A C 1
ATOM 632 O O . SER A 1 79 ? -7.836 -9.822 7.050 1.00 91.31 79 SER A O 1
ATOM 634 N N . ASP A 1 80 ? -7.055 -8.131 5.801 1.00 91.62 80 ASP A N 1
ATOM 635 C CA . ASP A 1 80 ? -5.652 -8.362 6.141 1.00 91.62 80 ASP A CA 1
ATOM 636 C C . ASP A 1 80 ? -5.362 -8.072 7.617 1.00 91.62 80 ASP A C 1
ATOM 638 O O . ASP A 1 80 ? -4.655 -8.844 8.273 1.00 91.62 80 ASP A O 1
ATOM 642 N N . LEU A 1 81 ? -5.928 -6.989 8.155 1.00 91.44 81 LEU A N 1
ATOM 643 C CA . LEU A 1 81 ? -5.764 -6.619 9.556 1.00 91.44 81 LEU A CA 1
ATOM 644 C C . LEU A 1 81 ? -6.472 -7.610 10.483 1.00 91.44 81 LEU A C 1
ATOM 646 O O . LEU A 1 81 ? -5.864 -8.060 11.452 1.00 91.44 81 LEU A O 1
ATOM 650 N N . ASP A 1 82 ? -7.708 -7.998 10.174 1.00 92.00 82 ASP A N 1
ATOM 651 C CA . ASP A 1 82 ? -8.454 -8.987 10.958 1.00 92.00 82 ASP A CA 1
ATOM 652 C C . ASP A 1 82 ? -7.685 -10.310 11.010 1.00 92.00 82 ASP A C 1
ATOM 654 O O . ASP A 1 82 ? -7.410 -10.840 12.088 1.00 92.00 82 ASP A O 1
ATOM 658 N N . LYS A 1 83 ? -7.211 -10.785 9.854 1.00 92.06 83 LYS A N 1
ATOM 659 C CA . LYS A 1 83 ? -6.396 -12.000 9.758 1.00 92.06 83 LYS A CA 1
ATOM 660 C C . LYS A 1 83 ? -5.077 -11.900 10.520 1.00 92.06 83 LYS A C 1
ATOM 662 O O . LYS A 1 83 ? -4.637 -12.875 11.128 1.00 92.06 83 LYS A O 1
ATOM 667 N N . TYR A 1 84 ? -4.419 -10.743 10.488 1.00 90.44 84 TYR A N 1
ATOM 668 C CA . TYR A 1 84 ? -3.218 -10.510 11.288 1.00 90.44 84 TYR A CA 1
ATOM 669 C C . TYR A 1 84 ? -3.513 -10.612 12.795 1.00 90.44 84 TYR A C 1
ATOM 671 O O . TYR A 1 84 ? -2.680 -11.105 13.561 1.00 90.44 84 TYR A O 1
ATOM 679 N N . LEU A 1 85 ? -4.707 -10.195 13.221 1.00 91.25 85 LEU A N 1
ATOM 680 C CA . LEU A 1 85 ? -5.121 -10.163 14.622 1.00 91.25 85 LEU A CA 1
ATOM 681 C C . LEU A 1 85 ? -5.720 -11.485 15.138 1.00 91.25 85 LEU A C 1
ATOM 683 O O . LEU A 1 85 ? -5.689 -11.698 16.352 1.00 91.25 85 LEU A O 1
ATOM 687 N N . GLU A 1 86 ? -6.159 -12.405 14.266 1.00 87.56 86 GLU A N 1
ATOM 688 C CA . GLU A 1 86 ? -6.776 -13.709 14.609 1.00 87.56 86 GLU A CA 1
ATOM 689 C C . GLU A 1 86 ? -5.968 -14.575 15.604 1.00 87.56 86 GLU A C 1
ATOM 691 O O . GLU A 1 86 ? -6.528 -15.437 16.281 1.00 87.56 86 GLU A O 1
ATOM 696 N N . GLY A 1 87 ? -4.655 -14.359 15.726 1.00 80.00 87 GLY A N 1
ATOM 697 C CA . GLY A 1 87 ? -3.774 -15.102 16.638 1.00 80.00 87 GLY A CA 1
ATOM 698 C C . GLY A 1 87 ? -3.318 -14.337 17.882 1.00 80.00 87 GLY A C 1
ATOM 699 O O . GLY A 1 87 ? -2.532 -14.869 18.672 1.00 80.00 87 GLY A O 1
ATOM 700 N N . THR A 1 88 ? -3.744 -13.087 18.059 1.00 84.69 88 THR A N 1
ATOM 701 C CA . THR A 1 88 ? -3.242 -12.244 19.148 1.00 84.69 88 THR A CA 1
ATOM 702 C C . THR A 1 88 ? -3.877 -12.629 20.486 1.00 84.69 88 THR A C 1
ATOM 704 O O . THR A 1 88 ? -5.083 -12.539 20.690 1.00 84.69 88 THR A O 1
ATOM 707 N N . GLN A 1 89 ? -3.052 -13.076 21.437 1.00 79.00 89 GLN A N 1
ATOM 708 C CA . GLN A 1 89 ? -3.493 -13.335 22.808 1.00 79.00 89 GLN A CA 1
ATOM 709 C C . GLN A 1 89 ? -3.270 -12.080 23.657 1.00 79.00 89 GLN A C 1
ATOM 711 O O . GLN A 1 89 ? -2.174 -11.522 23.660 1.00 79.00 89 GLN A O 1
ATOM 716 N N . ASN A 1 90 ? -4.294 -11.669 24.411 1.00 82.44 90 ASN A N 1
ATOM 717 C CA . ASN A 1 90 ? -4.295 -10.493 25.297 1.00 82.44 90 ASN A CA 1
ATOM 718 C C . ASN A 1 90 ? -4.315 -9.118 24.599 1.00 82.44 90 ASN A C 1
ATOM 720 O O . ASN A 1 90 ? -4.001 -8.114 25.238 1.00 82.44 90 ASN A O 1
ATOM 724 N N . SER A 1 91 ? -4.696 -9.049 23.320 1.00 84.56 91 SER A N 1
ATOM 725 C CA . SER A 1 91 ? -4.986 -7.766 22.673 1.00 84.56 91 SER A CA 1
ATOM 726 C C . SER A 1 91 ? -6.398 -7.293 23.026 1.00 84.56 91 SER A C 1
ATOM 728 O O . SER A 1 91 ? -7.326 -8.094 23.103 1.00 84.56 91 SER A O 1
ATOM 730 N N . VAL A 1 92 ? -6.561 -5.984 23.232 1.00 84.56 92 VAL A N 1
ATOM 731 C CA . VAL A 1 92 ? -7.881 -5.328 23.331 1.00 84.56 92 VAL A CA 1
ATOM 732 C C . VAL A 1 92 ? -8.474 -5.086 21.936 1.00 84.56 92 VAL A C 1
ATOM 734 O O . VAL A 1 92 ? -9.678 -4.913 21.794 1.00 84.56 92 VAL A O 1
ATOM 737 N N . ILE A 1 93 ? -7.622 -5.088 20.908 1.00 89.50 93 ILE A N 1
ATOM 738 C CA . ILE A 1 93 ? -7.978 -4.850 19.510 1.00 89.50 93 ILE A CA 1
ATOM 739 C C . ILE A 1 93 ? -7.817 -6.170 18.760 1.00 89.50 93 ILE A C 1
ATOM 741 O O . ILE A 1 93 ? -6.690 -6.649 18.606 1.00 89.50 93 ILE A O 1
ATOM 745 N N . CYS A 1 94 ? -8.930 -6.749 18.311 1.00 90.56 94 CYS A N 1
ATOM 746 C CA . CYS A 1 94 ? -8.959 -8.047 17.631 1.00 90.56 94 CYS A CA 1
ATOM 747 C C . CYS A 1 94 ? -9.444 -7.945 16.179 1.00 90.56 94 CYS A C 1
ATOM 749 O O . CYS A 1 94 ? -9.470 -8.948 15.474 1.00 90.56 94 CYS A O 1
ATOM 751 N N . SER A 1 95 ? -9.825 -6.746 15.738 1.00 91.19 95 SER A N 1
ATOM 752 C CA . SER A 1 95 ? -10.280 -6.465 14.381 1.00 91.19 95 SER A CA 1
ATOM 753 C C . SER A 1 95 ? -10.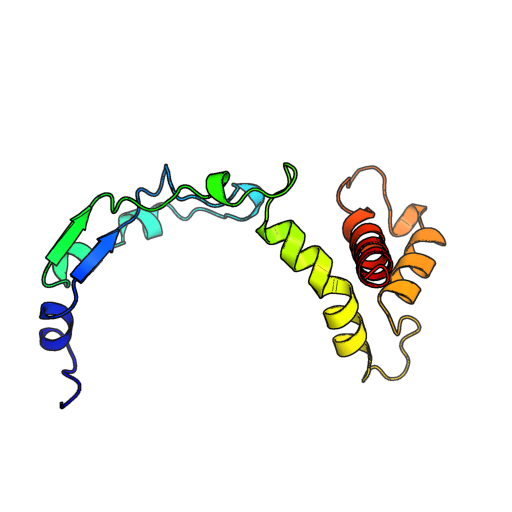014 -5.010 13.987 1.00 91.19 95 SER A C 1
ATOM 755 O O . SER A 1 95 ? -9.805 -4.142 14.844 1.00 91.19 95 SER A O 1
ATOM 757 N N . ALA A 1 96 ? -10.090 -4.714 12.691 1.00 89.81 96 ALA A N 1
ATOM 758 C CA . ALA A 1 96 ? -10.079 -3.355 12.155 1.00 89.81 96 ALA A CA 1
ATOM 759 C C . ALA A 1 96 ? -11.210 -2.496 12.743 1.00 89.81 96 ALA A C 1
ATOM 761 O O . ALA A 1 96 ? -11.033 -1.304 12.990 1.00 89.81 96 ALA A O 1
ATOM 762 N N . LYS A 1 97 ? -12.359 -3.113 13.030 1.00 89.38 97 LYS A N 1
ATOM 763 C CA . LYS A 1 97 ? -13.515 -2.446 13.634 1.00 89.38 97 LYS A CA 1
ATOM 764 C C . LYS A 1 97 ? -13.297 -2.098 15.108 1.00 89.38 97 LYS A C 1
ATOM 766 O O . LYS A 1 97 ? -13.722 -1.032 15.561 1.00 89.38 97 LYS A O 1
ATOM 771 N N . ASP A 1 98 ? -12.612 -2.961 15.855 1.00 90.94 98 ASP A N 1
ATOM 772 C CA . ASP A 1 98 ? -12.205 -2.642 17.228 1.00 90.94 98 ASP A CA 1
ATOM 773 C C . ASP A 1 98 ? -11.221 -1.467 17.233 1.00 90.94 98 ASP A C 1
ATOM 775 O O . ASP A 1 98 ? -11.321 -0.579 18.079 1.00 90.94 98 ASP A O 1
ATOM 779 N N . LEU A 1 99 ? -10.316 -1.426 16.248 1.00 90.44 99 LEU A N 1
ATOM 780 C CA . LEU A 1 99 ? -9.368 -0.328 16.069 1.00 90.44 99 LEU A CA 1
ATOM 781 C C . LEU A 1 99 ? -10.074 0.994 15.719 1.00 90.44 99 LEU A C 1
ATOM 783 O O . LEU A 1 99 ? -9.779 2.005 16.349 1.00 90.44 99 LEU A O 1
ATOM 787 N N . GLU A 1 100 ? -11.033 0.998 14.785 1.00 90.44 100 GLU A N 1
ATOM 788 C CA . GLU A 1 100 ? -11.874 2.172 14.464 1.00 90.44 100 GLU A CA 1
ATOM 789 C C . GLU A 1 100 ? -12.596 2.694 15.716 1.00 90.44 100 GLU A C 1
ATOM 791 O O . GLU A 1 100 ? -12.570 3.890 16.026 1.00 90.44 100 GLU A O 1
ATOM 796 N N . THR A 1 101 ? -13.206 1.780 16.472 1.00 90.38 101 THR A N 1
ATOM 797 C CA . THR A 1 101 ? -13.946 2.115 17.694 1.00 90.38 101 THR A CA 1
ATOM 798 C C . THR A 1 101 ? -13.020 2.728 18.741 1.00 90.38 101 THR A C 1
ATOM 800 O O . THR A 1 101 ? -13.353 3.747 19.351 1.00 90.38 101 THR A O 1
ATOM 803 N N . TRP A 1 102 ? -11.841 2.136 18.937 1.00 91.94 102 TRP A N 1
ATOM 804 C CA . TRP A 1 102 ? -10.852 2.639 19.882 1.00 91.94 102 TRP A CA 1
ATOM 805 C C . TRP A 1 102 ? -10.305 4.007 19.462 1.00 91.94 102 TRP A C 1
ATOM 807 O O . TRP A 1 102 ? -10.241 4.905 20.304 1.00 91.94 102 TRP A O 1
ATOM 817 N N . ASN A 1 103 ? -9.986 4.189 18.176 1.00 90.25 103 ASN A N 1
ATOM 818 C CA . ASN A 1 103 ? -9.514 5.461 17.625 1.00 90.25 103 ASN A CA 1
ATOM 819 C C . ASN A 1 103 ? -10.554 6.570 17.810 1.00 90.25 103 ASN A C 1
ATOM 821 O O . ASN A 1 103 ? -10.209 7.671 18.227 1.00 90.25 103 ASN A O 1
ATOM 825 N N . THR A 1 104 ? -11.831 6.271 17.561 1.00 88.38 104 THR A N 1
ATOM 826 C CA . THR A 1 104 ? -12.933 7.228 17.742 1.00 88.38 104 THR A CA 1
ATOM 827 C C . THR A 1 104 ? -13.109 7.620 19.211 1.00 88.38 104 THR A C 1
ATOM 829 O O . THR A 1 104 ? -13.336 8.788 19.521 1.00 88.38 104 THR A O 1
ATOM 832 N N . ALA A 1 105 ? -12.985 6.657 20.130 1.00 90.94 105 ALA A N 1
ATOM 833 C CA . ALA A 1 105 ? -13.098 6.900 21.569 1.00 90.94 105 ALA A CA 1
ATOM 834 C C . ALA A 1 105 ? -11.917 7.693 22.159 1.00 90.94 105 ALA A C 1
ATOM 836 O O . ALA A 1 105 ? -12.066 8.271 23.232 1.00 90.94 105 ALA A O 1
ATOM 837 N N . HIS A 1 106 ? -10.775 7.721 21.467 1.00 91.50 106 HIS A N 1
ATOM 838 C CA . HIS A 1 106 ? -9.553 8.422 21.872 1.00 91.50 106 HIS A CA 1
ATOM 839 C C . HIS A 1 106 ? -9.087 9.376 20.767 1.00 91.50 106 HIS A C 1
ATOM 841 O O . HIS A 1 106 ? -7.895 9.445 20.457 1.00 91.50 106 HIS A O 1
ATOM 847 N N . ALA A 1 107 ? -10.025 10.078 20.125 1.00 87.56 107 ALA A N 1
ATOM 848 C CA . ALA A 1 107 ? -9.754 10.882 18.934 1.00 87.56 107 ALA A CA 1
ATOM 849 C C . ALA A 1 107 ? -8.683 11.960 19.177 1.00 87.56 107 ALA A C 1
AT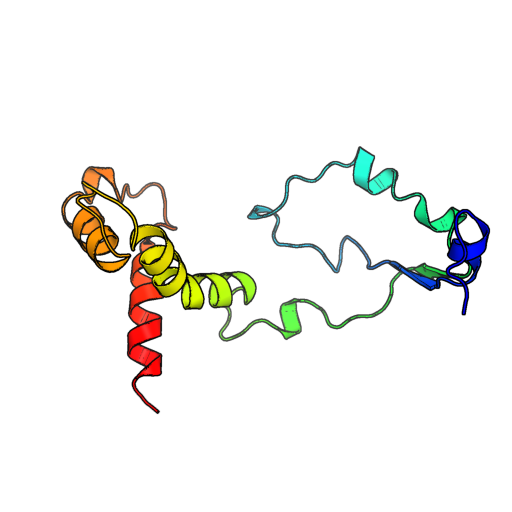OM 851 O O . ALA A 1 107 ? -7.881 12.237 18.292 1.00 87.56 107 ALA A O 1
ATOM 852 N N . GLU A 1 108 ? -8.592 12.516 20.386 1.00 87.38 108 GLU A N 1
ATOM 853 C CA . GLU A 1 108 ? -7.548 13.477 20.756 1.00 87.38 108 GLU A CA 1
ATOM 854 C C . GLU A 1 108 ? -6.120 12.907 20.711 1.00 87.38 108 GLU A C 1
ATOM 856 O O . GLU A 1 108 ? -5.163 13.664 20.554 1.00 87.38 108 GLU A O 1
ATOM 861 N N . LEU A 1 109 ? -5.971 11.586 20.851 1.00 87.19 109 LEU A N 1
ATOM 862 C CA . LEU A 1 109 ? -4.689 10.880 20.812 1.00 87.19 109 LEU A CA 1
ATOM 863 C C . LEU A 1 109 ? -4.464 10.189 19.464 1.00 87.19 109 LEU A C 1
ATOM 865 O O . LEU A 1 109 ? -3.372 10.256 18.902 1.00 87.19 109 LEU A O 1
ATOM 869 N N . ALA A 1 110 ? -5.485 9.489 18.979 1.00 85.12 110 ALA A N 1
ATOM 870 C CA . ALA A 1 110 ? -5.412 8.625 17.810 1.00 85.12 110 ALA A CA 1
ATOM 871 C C . ALA A 1 110 ? -5.703 9.366 16.503 1.00 85.12 110 ALA A C 1
ATOM 873 O O . ALA A 1 110 ? -5.186 8.962 15.462 1.00 85.12 110 ALA A O 1
ATOM 874 N N . LEU A 1 111 ? -6.497 10.446 16.563 1.00 85.25 111 LEU A N 1
ATOM 875 C CA . LEU A 1 111 ? -6.937 11.222 15.404 1.00 85.25 111 LEU A CA 1
ATOM 876 C C . LEU A 1 111 ? -6.551 12.728 15.439 1.00 85.25 111 LEU A C 1
ATOM 878 O O . LEU A 1 111 ? -7.417 13.589 15.243 1.00 85.25 111 LEU A O 1
ATOM 882 N N . PRO A 1 112 ? -5.283 13.096 15.727 1.00 85.06 112 PRO A N 1
ATOM 883 C CA . PRO A 1 112 ? -4.868 14.496 15.784 1.00 85.06 112 PRO A CA 1
ATOM 884 C C . PRO A 1 112 ? -5.074 15.233 14.444 1.00 85.06 112 PRO A C 1
ATOM 886 O O . PRO A 1 112 ? -4.698 14.711 13.388 1.00 85.06 112 PRO A O 1
ATOM 889 N N . PRO A 1 113 ? -5.629 16.463 14.464 1.00 81.56 113 PRO A N 1
ATOM 890 C CA . PRO A 1 113 ? -6.065 17.184 13.263 1.00 81.56 113 PRO A CA 1
ATOM 891 C C . PRO A 1 113 ? -4.926 17.550 12.300 1.00 81.56 113 PRO A C 1
ATOM 893 O O . PRO A 1 113 ? -5.182 17.904 11.150 1.00 81.56 113 PRO A O 1
ATOM 896 N N . GLU A 1 114 ? -3.672 17.468 12.741 1.00 84.44 114 GLU A N 1
ATOM 897 C CA . GLU A 1 114 ? -2.487 17.732 11.928 1.00 84.44 114 GLU A CA 1
ATOM 898 C C . GLU A 1 114 ? -2.217 16.642 10.873 1.00 84.44 114 GLU A C 1
ATOM 900 O O . GLU A 1 114 ? -1.435 16.882 9.949 1.00 84.44 114 GLU A O 1
ATOM 905 N N . TYR A 1 115 ? -2.862 15.469 10.963 1.00 76.81 115 TYR A N 1
ATOM 906 C CA . TYR A 1 115 ? -2.625 14.338 10.057 1.00 76.81 115 TYR A CA 1
ATOM 907 C C . TYR A 1 115 ? -3.904 13.900 9.313 1.00 76.81 115 TYR A C 1
ATOM 909 O O . TYR A 1 115 ? -4.683 13.091 9.812 1.00 76.81 115 TYR A O 1
ATOM 917 N N . PRO A 1 116 ? -4.113 14.349 8.061 1.00 66.25 116 PRO A N 1
ATOM 918 C CA . PRO A 1 116 ? -5.387 14.189 7.347 1.00 66.25 116 PRO A CA 1
ATOM 919 C C . PRO A 1 116 ? -5.686 12.771 6.821 1.00 66.25 116 PRO A C 1
ATOM 921 O O . PRO A 1 116 ? -6.786 12.523 6.335 1.00 66.25 116 PRO A O 1
ATOM 924 N N . ASN A 1 117 ? -4.740 11.827 6.907 1.00 68.06 117 ASN A N 1
ATOM 925 C CA . ASN A 1 117 ? -4.855 10.492 6.293 1.00 68.06 117 ASN A CA 1
ATOM 926 C C . ASN A 1 117 ? -5.394 9.406 7.242 1.00 68.06 117 ASN A C 1
ATOM 928 O O . ASN A 1 117 ? -5.289 8.216 6.949 1.00 68.06 117 ASN A O 1
ATOM 932 N N . GLN A 1 118 ? -5.951 9.788 8.389 1.00 69.88 118 GLN A N 1
ATOM 933 C CA . GLN A 1 118 ? -6.361 8.836 9.428 1.00 69.88 118 GLN A CA 1
ATOM 934 C C . GLN A 1 118 ? -7.728 8.179 9.173 1.00 69.88 118 GLN A C 1
ATOM 936 O O . GLN A 1 118 ? -8.093 7.239 9.867 1.00 69.88 118 GLN A O 1
ATOM 941 N N . THR A 1 119 ? -8.447 8.604 8.132 1.00 75.00 119 THR A N 1
ATOM 942 C CA . THR A 1 119 ? -9.768 8.073 7.747 1.00 75.00 119 THR A CA 1
ATOM 943 C C . THR A 1 119 ? -9.700 6.833 6.849 1.00 75.00 119 THR A C 1
ATOM 945 O O . THR A 1 119 ? -10.731 6.319 6.414 1.00 75.00 119 THR A O 1
ATOM 948 N N . LEU A 1 120 ? -8.498 6.331 6.530 1.00 79.94 120 LEU A N 1
ATOM 949 C CA . LEU A 1 120 ? -8.329 5.159 5.660 1.00 79.94 120 LEU A CA 1
ATOM 950 C C . LEU A 1 120 ? -8.905 3.875 6.277 1.00 79.94 120 LEU A C 1
ATOM 952 O O . LEU A 1 120 ? -9.399 3.026 5.538 1.00 79.94 120 LEU A O 1
ATOM 956 N N . ILE A 1 121 ? -8.893 3.759 7.609 1.00 83.69 121 ILE A N 1
ATOM 957 C CA . ILE A 1 121 ? -9.494 2.627 8.330 1.00 83.69 121 ILE A CA 1
ATOM 958 C C . ILE A 1 121 ? -11.018 2.671 8.170 1.00 83.69 121 ILE A C 1
ATOM 960 O O . ILE A 1 121 ? -11.604 1.710 7.677 1.00 83.69 121 ILE A O 1
ATOM 964 N N . ASP A 1 122 ? -11.645 3.811 8.460 1.00 84.56 122 ASP A N 1
ATOM 965 C CA . ASP A 1 122 ? -13.091 4.025 8.290 1.00 84.56 122 ASP A CA 1
ATOM 966 C C . ASP A 1 122 ? -13.522 3.732 6.847 1.00 84.56 122 ASP A C 1
ATOM 968 O O . ASP A 1 122 ? -14.546 3.098 6.579 1.00 84.56 122 ASP A O 1
ATOM 972 N N . ARG A 1 123 ? -12.691 4.162 5.891 1.00 83.38 123 ARG A N 1
ATOM 973 C CA . ARG A 1 123 ? -12.901 3.911 4.469 1.00 83.38 123 ARG A CA 1
ATOM 974 C C . ARG A 1 123 ? -12.853 2.420 4.136 1.00 83.38 123 ARG A C 1
ATOM 976 O O . ARG A 1 123 ? -13.716 1.968 3.388 1.00 83.38 123 ARG A O 1
ATOM 983 N N . SER A 1 124 ? -11.893 1.670 4.678 1.00 83.88 124 SER A N 1
ATOM 984 C CA . SER A 1 124 ? -11.793 0.218 4.453 1.00 83.88 124 SER A CA 1
ATOM 985 C C . SER A 1 124 ? -13.042 -0.519 4.945 1.00 83.88 124 SER A C 1
ATOM 987 O O . SER A 1 124 ? -13.625 -1.307 4.205 1.00 83.88 124 SER A O 1
ATOM 989 N N . ILE A 1 125 ? -13.550 -0.139 6.122 1.00 84.50 125 ILE A N 1
ATOM 990 C CA . ILE A 1 125 ? -14.764 -0.710 6.725 1.00 84.50 125 ILE A CA 1
ATOM 991 C C . ILE A 1 125 ? -16.021 -0.349 5.919 1.00 84.50 125 ILE A C 1
ATOM 993 O O . ILE A 1 125 ? -16.986 -1.114 5.844 1.00 84.50 125 ILE A O 1
ATOM 997 N N . ALA A 1 126 ? -16.049 0.837 5.310 1.00 80.31 126 ALA A N 1
ATOM 998 C CA . ALA A 1 126 ? -17.159 1.267 4.466 1.00 80.31 126 ALA A CA 1
ATOM 999 C C . ALA A 1 126 ? -17.206 0.538 3.110 1.00 80.31 126 ALA A C 1
ATOM 1001 O O . ALA A 1 126 ? -18.302 0.332 2.582 1.00 80.31 126 ALA A O 1
ATOM 1002 N N . VAL A 1 127 ? -16.054 0.146 2.550 1.00 73.69 127 VAL A N 1
ATOM 1003 C CA . VAL A 1 127 ? -15.974 -0.604 1.282 1.00 73.69 127 VAL A CA 1
ATOM 1004 C C . VAL A 1 127 ? -16.608 -1.989 1.420 1.00 73.69 127 VAL A C 1
ATOM 1006 O O . VAL A 1 127 ? -17.398 -2.368 0.557 1.00 73.69 127 VAL A O 1
ATOM 1009 N N . ASP A 1 128 ? -16.360 -2.687 2.528 1.00 61.31 128 ASP A N 1
ATOM 1010 C CA . ASP A 1 128 ? -16.919 -4.020 2.808 1.00 61.31 128 ASP A CA 1
ATOM 1011 C C . ASP A 1 128 ? -18.465 -4.020 2.800 1.00 61.31 128 ASP A C 1
ATOM 1013 O O . ASP A 1 128 ? -19.118 -4.852 2.168 1.00 61.31 128 ASP A O 1
ATOM 1017 N N . LYS A 1 129 ? -19.080 -2.968 3.358 1.00 56.22 129 LYS A N 1
ATOM 1018 C CA . LYS A 1 129 ? -20.547 -2.776 3.347 1.00 56.22 129 LYS A CA 1
ATOM 1019 C C . LYS A 1 129 ? -21.128 -2.518 1.953 1.00 56.22 129 LYS A C 1
ATOM 1021 O O . LYS A 1 129 ? -22.334 -2.658 1.755 1.00 56.22 129 LYS A O 1
ATOM 1026 N N . SER A 1 130 ? -20.303 -2.095 0.995 1.00 53.44 130 SER A N 1
ATOM 1027 C CA . SER A 1 130 ? -20.713 -1.892 -0.397 1.00 53.44 130 SER A CA 1
ATOM 1028 C C . SER A 1 130 ? -20.644 -3.179 -1.222 1.00 53.44 130 SER A C 1
ATOM 1030 O O . SER A 1 130 ? -21.317 -3.252 -2.254 1.00 53.44 130 SER A O 1
ATOM 1032 N N . SER A 1 131 ? -19.838 -4.167 -0.821 1.00 51.12 131 SER A N 1
ATOM 1033 C CA . SER A 1 131 ? -19.755 -5.474 -1.491 1.00 51.12 131 SER A CA 1
ATOM 1034 C C . SER A 1 131 ? -20.947 -6.386 -1.195 1.00 51.12 131 SER A C 1
ATOM 1036 O O . SER A 1 131 ? -21.244 -7.248 -2.018 1.00 51.12 131 SER A O 1
ATOM 1038 N N . ASP A 1 132 ? -21.679 -6.137 -0.105 1.00 40.81 132 ASP A N 1
ATOM 1039 C CA . ASP A 1 132 ? -22.895 -6.875 0.279 1.00 40.81 132 ASP A CA 1
ATOM 1040 C C . ASP A 1 132 ? -24.148 -6.511 -0.548 1.00 40.81 132 ASP A C 1
ATOM 1042 O O . ASP A 1 132 ? -25.231 -7.057 -0.332 1.00 40.81 132 ASP A O 1
ATOM 1046 N N . ILE A 1 133 ? -24.026 -5.605 -1.526 1.00 39.59 133 ILE A N 1
ATOM 1047 C CA . ILE A 1 133 ? -25.080 -5.307 -2.506 1.00 39.59 133 ILE A CA 1
ATOM 1048 C C . ILE A 1 133 ? -24.671 -5.884 -3.867 1.00 39.59 133 ILE A C 1
ATOM 1050 O O . ILE A 1 133 ? -24.329 -5.135 -4.787 1.00 39.59 133 ILE A O 1
ATOM 1054 N N . ARG A 1 134 ? -24.701 -7.213 -4.010 1.00 31.78 134 ARG A N 1
ATOM 1055 C CA . ARG A 1 134 ? -24.781 -7.909 -5.307 1.00 31.78 134 ARG A CA 1
ATOM 1056 C C . ARG A 1 134 ? -25.592 -9.191 -5.212 1.00 31.78 134 ARG A C 1
ATOM 1058 O O . ARG A 1 134 ? -25.348 -9.976 -4.275 1.00 31.78 134 ARG A O 1
#

Secondary structure (DSSP, 8-state):
-----SHHHHTT-EEEPPPTTTS---GGG----HHHHHT-GGGGT-SEEESS-----GGGG--TTS-HHHHHHHHHHHHHHHHHHTT-SS-S--SHHHHHHHHHHTHHHHS-TT-TTTTHHHHHHHHHHHHT--

pLDDT: mean 76.3, std 11.93, range [31.78, 92.06]